Protein AF-A0A9E5MVQ7-F1 (afdb_monomer_lite)

Structure (mmCIF, N/CA/C/O backbone):
data_AF-A0A9E5MVQ7-F1
#
_entry.id   AF-A0A9E5MVQ7-F1
#
loop_
_atom_site.group_PDB
_atom_site.id
_atom_site.type_symbol
_atom_site.label_atom_id
_atom_site.label_alt_id
_atom_site.label_comp_id
_atom_site.label_asym_id
_atom_site.label_entity_id
_atom_site.label_seq_id
_atom_site.pdbx_PDB_ins_code
_atom_site.Cartn_x
_atom_site.Cartn_y
_atom_site.Cartn_z
_atom_site.occupancy
_atom_site.B_iso_or_equiv
_atom_site.auth_seq_id
_atom_site.auth_comp_id
_atom_site.auth_asym_id
_atom_site.auth_atom_id
_atom_site.pdbx_PDB_model_num
ATOM 1 N N . MET A 1 1 ? 9.693 -15.725 13.128 1.00 69.69 1 MET A N 1
ATOM 2 C CA . MET A 1 1 ? 8.969 -14.541 12.620 1.00 69.69 1 MET A CA 1
ATOM 3 C C . MET A 1 1 ? 8.506 -13.738 13.815 1.00 69.69 1 MET A C 1
ATOM 5 O O . MET A 1 1 ? 7.926 -14.336 14.714 1.00 69.69 1 MET A O 1
ATOM 9 N N . SER A 1 2 ? 8.803 -12.441 13.860 1.00 84.94 2 SER A N 1
ATOM 10 C CA . SER A 1 2 ? 8.255 -11.575 14.909 1.00 84.94 2 SER A CA 1
ATOM 11 C C . SER A 1 2 ? 6.818 -11.175 14.540 1.00 84.94 2 SER A C 1
ATOM 13 O O . SER A 1 2 ? 6.499 -11.121 13.349 1.00 84.94 2 SER A O 1
ATOM 15 N N . PRO A 1 3 ? 5.934 -10.956 15.526 1.00 89.00 3 PRO A N 1
ATOM 16 C CA . PRO A 1 3 ? 4.550 -10.572 15.263 1.00 89.00 3 PRO A CA 1
ATOM 17 C C . PRO A 1 3 ? 4.473 -9.208 14.552 1.00 89.00 3 PRO A C 1
ATOM 19 O O . PRO A 1 3 ? 5.404 -8.405 14.671 1.00 89.00 3 PRO A O 1
ATOM 22 N N . PRO A 1 4 ? 3.380 -8.929 13.815 1.00 91.56 4 PRO A N 1
ATOM 23 C CA . PRO A 1 4 ? 3.162 -7.612 13.230 1.00 91.56 4 PRO A CA 1
ATOM 24 C C . PRO A 1 4 ? 3.085 -6.547 14.328 1.00 91.56 4 PRO A C 1
ATOM 26 O O . PRO A 1 4 ? 2.578 -6.798 15.424 1.00 91.56 4 PRO A O 1
ATOM 29 N N . LEU A 1 5 ? 3.555 -5.342 14.013 1.00 94.12 5 LEU A N 1
ATOM 30 C CA . LEU A 1 5 ? 3.260 -4.176 14.838 1.00 94.12 5 LEU A CA 1
ATOM 31 C C . LEU A 1 5 ? 1.772 -3.840 14.682 1.00 94.12 5 LEU A C 1
ATOM 33 O O . LEU A 1 5 ? 1.165 -4.165 13.664 1.00 94.12 5 LEU A O 1
ATOM 37 N N . VAL A 1 6 ? 1.172 -3.193 15.676 1.00 94.75 6 VAL A N 1
ATOM 38 C CA . VAL A 1 6 ? -0.237 -2.787 15.612 1.00 94.75 6 VAL A CA 1
ATOM 39 C C . VAL A 1 6 ? -0.324 -1.290 15.842 1.00 94.75 6 VAL A C 1
ATOM 41 O O . VAL A 1 6 ? 0.154 -0.782 16.854 1.00 94.75 6 VAL A O 1
ATOM 44 N N . PHE A 1 7 ? -0.941 -0.590 14.896 1.00 91.50 7 PHE A N 1
ATOM 45 C CA . PHE A 1 7 ? -1.305 0.808 15.039 1.00 91.50 7 PHE A CA 1
ATOM 46 C C . PHE A 1 7 ? -2.778 0.907 15.435 1.00 91.50 7 PHE A C 1
ATOM 48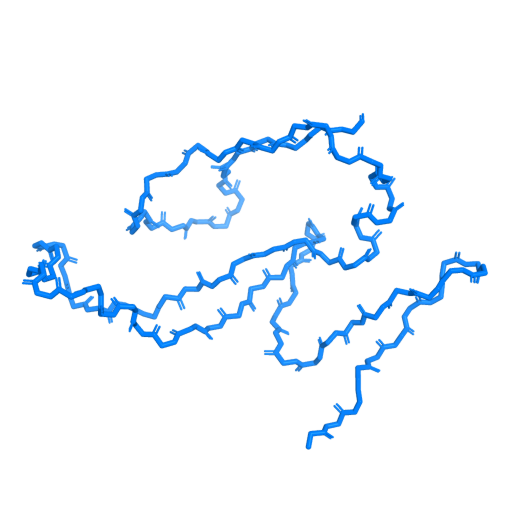 O O . PHE A 1 7 ? -3.649 0.382 14.744 1.00 91.50 7 PHE A O 1
ATOM 55 N N . MET A 1 8 ? -3.058 1.555 16.563 1.00 94.19 8 MET A N 1
ATOM 56 C CA . MET A 1 8 ? -4.422 1.726 17.064 1.00 94.19 8 MET A CA 1
ATOM 57 C C . MET A 1 8 ? -5.026 3.022 16.520 1.00 94.19 8 MET A C 1
ATOM 59 O O . MET A 1 8 ? -4.506 4.108 16.768 1.00 94.19 8 MET A O 1
ATOM 63 N N . MET A 1 9 ? -6.148 2.908 15.812 1.00 90.12 9 MET A N 1
ATOM 64 C CA . MET A 1 9 ? -6.942 4.017 15.276 1.00 90.12 9 MET A CA 1
ATOM 65 C C . MET A 1 9 ? -8.222 4.180 16.106 1.00 90.12 9 MET A C 1
ATOM 67 O O . MET A 1 9 ? -9.327 3.889 15.645 1.00 90.12 9 MET A O 1
ATOM 71 N N . GLY A 1 10 ? -8.063 4.573 17.371 1.00 89.38 10 GLY A N 1
ATOM 72 C CA . GLY A 1 10 ? -9.140 4.503 18.361 1.00 89.38 10 GLY A CA 1
ATOM 73 C C . GLY A 1 10 ? -9.408 3.051 18.758 1.00 89.38 10 GLY A C 1
ATOM 74 O O . GLY A 1 10 ? -8.501 2.363 19.222 1.00 89.38 10 GLY A O 1
ATOM 75 N N . GLU A 1 11 ? -10.634 2.573 18.550 1.00 89.81 11 GLU A N 1
ATOM 76 C CA . GLU A 1 11 ? -11.038 1.192 18.870 1.00 89.81 11 GLU A CA 1
ATOM 77 C C . GLU A 1 11 ? -10.638 0.170 17.792 1.00 89.81 11 GLU A C 1
ATOM 79 O O . GLU A 1 11 ? -10.771 -1.036 17.988 1.00 89.81 11 GLU A O 1
ATOM 84 N N . PHE A 1 12 ? -10.124 0.633 16.649 1.00 88.56 12 PHE A N 1
ATOM 85 C CA . PHE A 1 12 ? -9.764 -0.226 15.524 1.00 88.56 12 PHE A CA 1
ATOM 86 C C . PHE A 1 12 ? -8.260 -0.511 15.495 1.00 88.56 12 PHE A C 1
ATOM 88 O O . PHE A 1 12 ? -7.440 0.407 15.509 1.00 88.56 12 PHE A O 1
ATOM 95 N N . ALA A 1 13 ? -7.895 -1.790 15.400 1.00 93.12 13 ALA A N 1
ATOM 96 C CA . ALA A 1 13 ? -6.513 -2.227 15.243 1.00 93.12 13 ALA A CA 1
ATOM 97 C C . ALA A 1 13 ? -6.131 -2.321 13.757 1.00 93.12 13 ALA A C 1
ATOM 99 O O . ALA A 1 13 ? -6.774 -3.035 12.989 1.00 93.12 13 ALA A O 1
ATOM 100 N N . ALA A 1 14 ? -5.053 -1.643 13.364 1.00 94.19 14 ALA A N 1
ATOM 101 C CA . ALA A 1 14 ? -4.460 -1.738 12.036 1.00 94.19 14 ALA A CA 1
ATOM 102 C C . ALA A 1 14 ? -3.107 -2.474 12.119 1.00 94.19 14 ALA A C 1
ATOM 104 O O . ALA A 1 14 ? -2.128 -1.906 12.617 1.00 94.19 14 ALA A O 1
ATOM 105 N N . PRO A 1 15 ? -3.017 -3.736 11.661 1.00 94.62 15 PRO A N 1
ATOM 106 C CA . PRO A 1 15 ? -1.758 -4.466 11.661 1.00 94.62 15 PRO A CA 1
ATOM 107 C C . PRO A 1 15 ? -0.780 -3.879 10.635 1.00 94.62 15 PRO A C 1
ATOM 109 O O . PRO A 1 15 ? -1.142 -3.553 9.505 1.00 94.62 15 PRO A O 1
ATOM 112 N N . ILE A 1 16 ? 0.486 -3.803 11.031 1.00 94.19 16 ILE A N 1
ATOM 113 C CA . ILE A 1 16 ? 1.630 -3.384 10.226 1.00 94.19 16 ILE A CA 1
ATOM 114 C C . ILE A 1 16 ? 2.600 -4.575 10.180 1.00 94.19 16 ILE A C 1
ATOM 116 O O . ILE A 1 16 ? 3.438 -4.738 11.077 1.00 94.19 16 ILE A O 1
ATOM 120 N N . PRO A 1 17 ? 2.476 -5.459 9.171 1.00 94.88 17 PRO A N 1
ATOM 121 C CA . PRO A 1 17 ? 3.450 -6.519 8.938 1.00 94.88 17 PRO A CA 1
ATOM 122 C C . PRO A 1 17 ? 4.877 -5.978 8.808 1.00 94.88 17 PRO A C 1
ATOM 124 O O . PRO A 1 17 ? 5.097 -4.927 8.210 1.00 94.88 17 PRO A O 1
ATOM 127 N N . ILE A 1 18 ? 5.851 -6.713 9.334 1.00 94.31 18 ILE A N 1
ATOM 128 C CA . ILE A 1 18 ? 7.269 -6.311 9.378 1.00 94.31 18 ILE A CA 1
ATOM 129 C C . ILE A 1 18 ? 8.115 -6.940 8.257 1.00 94.31 18 ILE A C 1
ATOM 131 O O . ILE A 1 18 ? 9.336 -6.827 8.253 1.00 94.31 18 ILE A O 1
ATOM 135 N N . ASP A 1 19 ? 7.466 -7.646 7.332 1.00 93.38 19 ASP A N 1
ATOM 136 C CA . ASP A 1 19 ? 8.067 -8.395 6.223 1.00 93.38 19 ASP A CA 1
ATOM 137 C C . ASP A 1 19 ? 8.075 -7.620 4.893 1.00 93.38 19 ASP A C 1
ATOM 139 O O . ASP A 1 19 ? 8.470 -8.149 3.855 1.00 93.38 19 ASP A O 1
ATOM 143 N N . ARG A 1 20 ? 7.639 -6.357 4.918 1.00 94.00 20 ARG A N 1
ATOM 144 C CA . ARG A 1 20 ? 7.491 -5.484 3.750 1.00 94.00 20 ARG A CA 1
ATOM 145 C C . ARG A 1 20 ? 8.029 -4.087 4.024 1.00 94.00 20 ARG A C 1
ATOM 147 O O . ARG A 1 2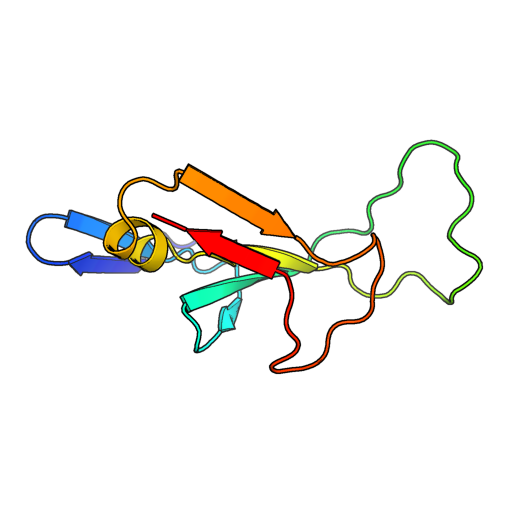0 ? 8.166 -3.667 5.172 1.00 94.00 20 ARG A O 1
ATOM 154 N N . ARG A 1 21 ? 8.321 -3.359 2.951 1.00 94.56 21 ARG A N 1
ATOM 155 C CA . ARG A 1 21 ? 8.741 -1.955 2.992 1.00 94.56 21 ARG A CA 1
ATOM 156 C C . ARG A 1 21 ? 7.509 -1.064 2.903 1.00 94.56 21 ARG A C 1
ATOM 158 O O . ARG A 1 21 ? 6.580 -1.403 2.181 1.00 94.56 21 ARG A O 1
ATOM 165 N N . TYR A 1 22 ? 7.508 0.067 3.601 1.00 94.38 22 TYR A N 1
ATOM 166 C CA . TYR A 1 22 ? 6.401 1.027 3.580 1.00 94.38 22 TYR A CA 1
ATOM 167 C C . TYR A 1 22 ? 6.831 2.331 2.922 1.00 94.38 22 TYR A C 1
ATOM 169 O O . TYR A 1 22 ? 7.945 2.805 3.147 1.00 94.38 22 TYR A O 1
ATOM 177 N N . ALA A 1 23 ? 5.932 2.902 2.129 1.00 92.62 23 ALA A N 1
ATOM 178 C CA . ALA A 1 23 ? 6.094 4.195 1.488 1.00 92.62 23 ALA A CA 1
ATOM 179 C C . ALA A 1 23 ? 5.324 5.283 2.253 1.00 92.62 23 ALA A C 1
ATOM 181 O O . ALA A 1 23 ? 4.437 5.008 3.064 1.00 92.62 23 ALA A O 1
ATOM 182 N N . ARG A 1 24 ? 5.670 6.549 1.993 1.00 91.75 24 ARG A N 1
ATOM 183 C CA . ARG A 1 24 ? 5.056 7.704 2.672 1.00 91.75 24 ARG A CA 1
ATOM 184 C C . ARG A 1 24 ? 3.613 7.970 2.230 1.00 91.75 24 ARG A C 1
ATOM 186 O O . ARG A 1 24 ? 2.887 8.640 2.950 1.00 91.75 24 ARG A O 1
ATOM 193 N N . ASN A 1 25 ? 3.194 7.415 1.095 1.00 90.38 25 ASN A N 1
ATOM 194 C CA . ASN A 1 25 ? 1.848 7.521 0.523 1.00 90.38 25 ASN A CA 1
ATOM 195 C C . ASN A 1 25 ? 0.920 6.368 0.958 1.00 90.38 25 ASN A C 1
ATOM 197 O O . ASN A 1 25 ? 0.030 5.965 0.217 1.00 90.38 25 ASN A O 1
ATOM 201 N N . HIS A 1 26 ? 1.148 5.806 2.148 1.00 93.19 26 HIS A N 1
ATOM 202 C CA . HIS A 1 26 ? 0.312 4.755 2.738 1.00 93.19 26 HIS A CA 1
ATOM 203 C C . HIS A 1 26 ? 0.290 3.415 1.981 1.00 93.19 26 HIS A C 1
ATOM 205 O O . HIS A 1 26 ? -0.561 2.563 2.247 1.00 93.19 26 HIS A O 1
ATOM 211 N N . MET A 1 27 ? 1.253 3.191 1.088 1.00 94.50 27 MET A N 1
ATOM 212 C CA . MET A 1 27 ? 1.457 1.920 0.395 1.00 94.50 27 MET A CA 1
ATOM 213 C C . MET A 1 27 ? 2.566 1.084 1.045 1.00 94.50 27 MET A C 1
ATOM 215 O O . MET A 1 27 ? 3.386 1.579 1.823 1.00 94.50 27 MET A O 1
ATOM 219 N N . TRP A 1 28 ? 2.615 -0.196 0.696 1.00 95.81 28 TRP A N 1
ATOM 220 C CA . TRP A 1 28 ? 3.730 -1.088 0.984 1.00 95.81 28 TRP A CA 1
ATOM 221 C C . TRP A 1 28 ? 4.217 -1.787 -0.285 1.00 95.81 28 TRP A C 1
ATOM 223 O O . TRP A 1 28 ? 3.463 -1.952 -1.241 1.00 95.81 28 TRP A O 1
ATOM 233 N N . ALA A 1 29 ? 5.475 -2.224 -0.259 1.00 93.31 29 ALA A N 1
ATOM 234 C CA . ALA A 1 29 ? 6.115 -3.016 -1.299 1.00 93.31 29 ALA A CA 1
ATOM 235 C C . ALA A 1 29 ? 6.806 -4.241 -0.685 1.00 93.31 29 ALA A C 1
ATOM 237 O O . ALA A 1 29 ? 7.494 -4.140 0.335 1.00 93.31 29 ALA A O 1
ATOM 238 N N . GLN A 1 30 ? 6.644 -5.401 -1.312 1.00 93.25 30 GLN A N 1
ATOM 239 C CA . GLN A 1 30 ? 7.292 -6.650 -0.918 1.00 93.25 30 GLN A CA 1
ATOM 240 C C . GLN A 1 30 ? 8.041 -7.234 -2.122 1.00 93.25 30 GLN A C 1
ATOM 242 O O . GLN A 1 30 ? 7.434 -7.360 -3.189 1.00 93.25 30 GLN A O 1
ATOM 247 N N . PRO A 1 31 ? 9.332 -7.592 -1.986 1.00 89.69 31 PRO A N 1
ATOM 248 C CA . PRO A 1 31 ? 10.031 -8.296 -3.049 1.00 89.69 31 PRO A CA 1
ATOM 249 C C . PRO A 1 31 ? 9.383 -9.670 -3.228 1.00 89.69 31 PRO A C 1
ATOM 251 O O . PRO A 1 31 ? 9.112 -10.370 -2.250 1.00 89.69 31 PRO A O 1
ATOM 254 N N . VAL A 1 32 ? 9.113 -10.044 -4.472 1.00 86.25 32 VAL A N 1
ATOM 255 C CA . VAL A 1 32 ? 8.602 -11.373 -4.813 1.00 86.25 32 VAL A CA 1
ATOM 256 C C . VAL A 1 32 ? 9.621 -12.101 -5.668 1.00 86.25 32 VAL A C 1
ATOM 258 O O . VAL A 1 32 ? 10.389 -11.479 -6.406 1.00 86.25 32 VAL A O 1
ATOM 261 N N . GLU A 1 33 ? 9.638 -13.425 -5.559 1.00 77.75 33 GLU A N 1
ATOM 262 C CA . GLU A 1 33 ? 10.385 -14.233 -6.513 1.00 77.75 33 GLU A CA 1
ATOM 263 C C . GLU A 1 33 ? 9.836 -13.987 -7.928 1.00 77.75 33 GLU A C 1
ATOM 265 O O . GLU A 1 33 ? 8.635 -13.718 -8.079 1.00 77.75 33 GLU A O 1
ATOM 270 N N . PRO A 1 34 ? 10.691 -14.030 -8.965 1.00 68.25 34 PRO A N 1
ATOM 271 C CA . PRO A 1 34 ? 10.248 -13.854 -10.337 1.00 68.25 34 PRO A CA 1
ATOM 272 C C . PRO A 1 34 ? 9.099 -14.814 -10.648 1.00 68.25 34 PRO A C 1
ATOM 274 O O . PRO A 1 34 ? 9.224 -16.026 -10.476 1.00 68.25 34 PRO A O 1
ATOM 277 N N . PHE A 1 35 ? 7.971 -14.269 -11.100 1.00 60.59 35 PHE A N 1
ATOM 278 C CA . PHE A 1 35 ? 6.873 -15.096 -11.571 1.00 60.59 35 PHE A CA 1
ATOM 279 C C . PHE A 1 35 ? 7.305 -15.763 -12.877 1.00 60.59 35 PHE A C 1
ATOM 281 O O . PHE A 1 35 ? 7.471 -15.090 -13.891 1.00 60.59 35 PHE A O 1
ATOM 288 N N . VAL A 1 36 ? 7.500 -17.080 -12.847 1.00 57.09 36 VAL A N 1
ATOM 289 C CA . VAL A 1 36 ? 7.635 -17.889 -14.059 1.00 57.09 36 VAL A CA 1
ATOM 290 C C . VAL A 1 36 ? 6.231 -18.358 -14.423 1.00 57.09 36 VAL A C 1
ATOM 292 O O . VAL A 1 36 ? 5.786 -19.423 -13.992 1.00 57.09 36 VAL A O 1
ATOM 295 N N . ALA A 1 37 ? 5.496 -17.521 -15.157 1.00 48.59 37 ALA A N 1
ATOM 296 C CA . ALA A 1 37 ? 4.280 -17.967 -15.826 1.00 48.59 37 ALA A CA 1
ATOM 297 C C . ALA A 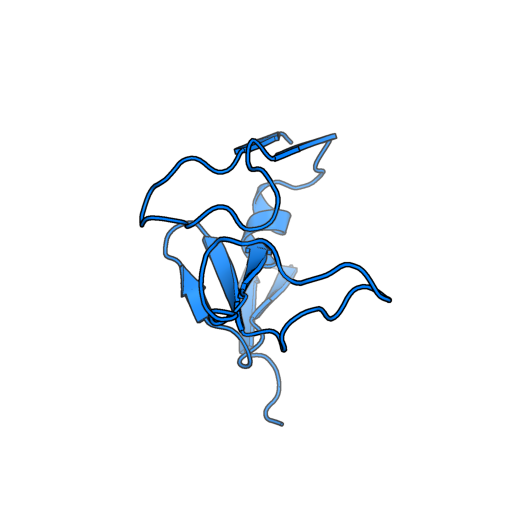1 37 ? 4.664 -19.110 -16.774 1.00 48.59 37 ALA A C 1
ATOM 299 O O . ALA A 1 37 ? 5.693 -19.029 -17.441 1.00 48.59 37 ALA A O 1
ATOM 300 N N . GLY A 1 38 ? 3.894 -20.196 -16.796 1.00 51.88 38 GLY A N 1
ATOM 301 C CA . GLY A 1 38 ? 4.245 -21.393 -17.554 1.00 51.88 38 GLY A CA 1
ATOM 302 C C . GLY A 1 38 ? 4.615 -21.098 -19.011 1.00 51.88 38 GLY A C 1
ATOM 303 O O . GLY A 1 38 ? 3.781 -20.646 -19.780 1.00 51.88 38 GLY A O 1
ATOM 304 N N . GLY A 1 39 ? 5.856 -21.416 -19.384 1.00 49.50 39 GLY A N 1
ATOM 305 C CA . GLY A 1 39 ? 6.290 -21.635 -20.767 1.00 49.50 39 GLY A CA 1
ATOM 306 C C . GLY A 1 39 ? 6.454 -20.411 -21.670 1.00 49.50 39 GLY A C 1
ATOM 307 O O . GLY A 1 39 ? 7.140 -20.543 -22.684 1.00 49.50 39 GLY A O 1
ATOM 308 N N . ASP A 1 40 ? 5.895 -19.252 -21.329 1.00 51.81 40 ASP A N 1
ATOM 309 C CA . ASP A 1 40 ? 6.103 -18.050 -22.132 1.00 51.81 40 ASP A CA 1
ATOM 310 C C . ASP A 1 40 ? 7.544 -17.546 -21.948 1.00 51.81 40 ASP A C 1
ATOM 312 O O . ASP A 1 40 ? 8.023 -17.422 -20.813 1.00 51.81 40 ASP A O 1
ATOM 316 N N . PRO A 1 41 ? 8.288 -17.304 -23.045 1.00 53.84 41 PRO A N 1
ATOM 317 C CA . PRO A 1 41 ? 9.654 -16.821 -22.944 1.00 53.84 41 PRO A CA 1
ATOM 318 C C . PRO A 1 41 ? 9.667 -15.478 -22.200 1.00 53.84 41 PRO A C 1
ATOM 320 O O . PRO A 1 41 ? 8.755 -14.668 -22.395 1.00 53.84 41 PRO A O 1
ATOM 323 N N . PRO A 1 42 ? 10.688 -15.218 -21.359 1.00 57.06 42 PRO A N 1
ATOM 324 C CA . PRO A 1 42 ? 10.837 -13.912 -20.733 1.00 57.06 42 PRO A CA 1
ATOM 325 C C . PRO A 1 42 ? 10.790 -12.834 -21.820 1.00 57.06 42 PRO A C 1
ATOM 327 O O . PRO A 1 42 ? 11.387 -13.005 -22.888 1.00 57.06 42 PRO A O 1
ATOM 330 N N . SER A 1 43 ? 10.050 -11.755 -21.550 1.00 56.00 43 SER A N 1
ATOM 331 C CA . SER A 1 43 ? 9.996 -10.570 -22.409 1.00 56.00 43 SER A CA 1
ATOM 332 C C . SER A 1 43 ? 11.412 -10.198 -22.888 1.00 56.00 43 SER A C 1
ATOM 334 O O . SER A 1 43 ? 12.355 -10.290 -22.100 1.00 56.00 43 SER A O 1
ATOM 336 N N . PRO A 1 44 ? 11.608 -9.767 -24.150 1.00 49.09 44 PRO A N 1
ATOM 337 C CA . PRO A 1 44 ? 12.930 -9.396 -24.673 1.00 49.09 44 PRO A CA 1
ATOM 338 C C . PRO A 1 44 ? 13.582 -8.210 -23.934 1.00 49.09 44 PRO A C 1
ATOM 340 O O . PRO A 1 44 ? 14.749 -7.896 -24.177 1.00 49.09 44 PRO A O 1
ATOM 343 N N . ALA A 1 45 ? 12.850 -7.550 -23.034 1.00 52.78 45 ALA A N 1
ATOM 344 C CA . ALA A 1 45 ? 13.341 -6.486 -22.175 1.00 52.78 45 ALA A CA 1
ATOM 345 C C . ALA A 1 45 ? 14.116 -7.043 -20.961 1.00 52.78 45 ALA A C 1
ATOM 347 O O . ALA A 1 45 ? 13.591 -7.159 -19.860 1.00 52.78 45 ALA A O 1
ATOM 348 N N . GLY A 1 46 ? 15.402 -7.341 -21.171 1.00 52.88 46 GLY A N 1
ATOM 349 C CA . GLY A 1 46 ? 16.409 -7.432 -20.105 1.00 52.88 46 GLY A CA 1
ATOM 350 C C . GLY A 1 46 ? 16.344 -8.658 -19.173 1.00 52.88 46 GLY A C 1
ATOM 351 O O . GLY A 1 46 ? 15.444 -9.491 -19.260 1.00 52.88 46 GLY A O 1
ATOM 352 N N . PRO A 1 47 ? 17.353 -8.836 -18.294 1.00 55.31 47 PRO A N 1
ATOM 353 C CA . PRO A 1 47 ? 17.334 -9.896 -17.286 1.00 55.31 47 PRO A CA 1
ATOM 354 C C . PRO A 1 47 ? 16.145 -9.704 -16.330 1.00 55.31 47 PRO A C 1
ATOM 356 O O . PRO A 1 47 ? 15.733 -8.564 -16.117 1.00 55.31 47 PRO A O 1
ATOM 359 N N . PRO A 1 48 ? 15.616 -10.776 -15.704 1.00 60.66 48 PRO A N 1
ATOM 360 C CA . PRO A 1 48 ? 14.541 -10.642 -14.731 1.00 60.66 48 PRO A CA 1
ATOM 361 C C . PRO A 1 48 ? 15.033 -9.788 -13.559 1.00 60.66 48 PRO A C 1
ATOM 363 O O . PRO A 1 48 ? 15.793 -10.246 -12.704 1.00 60.66 48 PRO A O 1
ATOM 366 N N . GLY A 1 49 ? 14.621 -8.522 -13.548 1.00 67.69 49 GLY A N 1
ATOM 367 C CA . GLY A 1 49 ? 14.809 -7.634 -12.416 1.00 67.69 49 GLY A CA 1
ATOM 368 C C . GLY A 1 49 ? 14.057 -8.156 -11.193 1.00 67.69 49 GLY A C 1
ATOM 369 O O . GLY A 1 49 ? 13.179 -9.020 -11.279 1.00 67.69 49 GLY A O 1
ATOM 370 N N . GLN A 1 50 ? 14.395 -7.617 -10.024 1.00 77.88 50 GLN A N 1
ATOM 371 C CA . GLN A 1 50 ? 13.619 -7.856 -8.812 1.00 77.88 50 GLN A CA 1
ATOM 372 C C . GLN A 1 50 ? 12.172 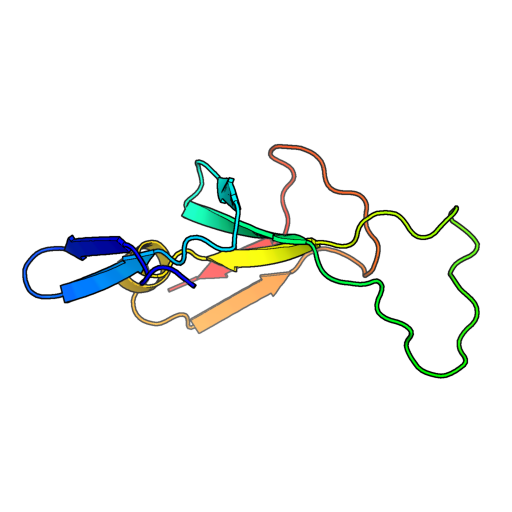-7.399 -9.045 1.00 77.88 50 GLN A C 1
ATOM 374 O O . GLN A 1 50 ? 11.917 -6.205 -9.182 1.00 77.88 50 GLN A O 1
ATOM 379 N N . ARG A 1 51 ? 11.219 -8.337 -9.045 1.00 81.44 51 ARG A N 1
ATOM 380 C CA . ARG A 1 51 ? 9.788 -8.012 -9.087 1.00 81.44 51 ARG A CA 1
ATOM 381 C C . ARG A 1 51 ? 9.305 -7.592 -7.703 1.00 81.44 51 ARG A C 1
ATOM 383 O O . ARG A 1 51 ? 9.756 -8.125 -6.683 1.00 81.44 51 ARG A O 1
ATOM 390 N N . TRP A 1 52 ? 8.361 -6.662 -7.671 1.00 85.50 52 TRP A N 1
ATOM 391 C CA . TRP A 1 52 ? 7.775 -6.139 -6.443 1.00 85.50 52 TRP A CA 1
ATOM 392 C C . TRP A 1 52 ? 6.262 -6.315 -6.471 1.00 85.50 52 TRP A C 1
ATOM 394 O O . TRP A 1 52 ? 5.617 -6.107 -7.493 1.00 85.50 52 TRP A O 1
ATOM 404 N N . ARG A 1 53 ? 5.691 -6.697 -5.331 1.00 87.94 53 ARG A N 1
ATOM 405 C CA . ARG A 1 53 ? 4.251 -6.642 -5.086 1.00 87.94 53 ARG A CA 1
ATOM 406 C C . ARG A 1 53 ? 3.944 -5.400 -4.271 1.00 87.94 53 ARG A C 1
ATOM 408 O O . ARG A 1 53 ? 4.575 -5.196 -3.235 1.00 87.94 53 ARG A O 1
ATOM 415 N N . PHE A 1 54 ? 2.943 -4.643 -4.698 1.00 90.31 54 PHE A N 1
ATOM 416 C CA . PHE A 1 54 ? 2.466 -3.456 -4.000 1.00 90.31 54 PHE A CA 1
ATOM 417 C C . PHE A 1 54 ? 1.090 -3.684 -3.377 1.00 90.31 54 PHE A C 1
ATOM 419 O O . PHE A 1 54 ? 0.349 -4.586 -3.770 1.00 90.31 54 PHE A O 1
ATOM 426 N N . GLY A 1 55 ? 0.750 -2.853 -2.400 1.00 92.19 55 GLY A N 1
ATOM 427 C CA . GLY A 1 55 ? -0.592 -2.776 -1.841 1.00 92.19 55 GLY A CA 1
ATOM 428 C C . GLY A 1 55 ? -0.737 -1.602 -0.882 1.00 92.19 55 GLY A C 1
ATOM 429 O O . GLY A 1 55 ? 0.225 -0.892 -0.596 1.00 92.19 55 GLY A O 1
ATOM 430 N N . PHE A 1 56 ? -1.943 -1.409 -0.361 1.00 94.38 56 PHE A N 1
ATOM 431 C CA . PHE A 1 56 ? -2.233 -0.378 0.632 1.00 94.38 56 PHE A CA 1
ATOM 432 C C . PHE A 1 56 ? -1.970 -0.893 2.047 1.00 94.38 56 PHE A C 1
ATOM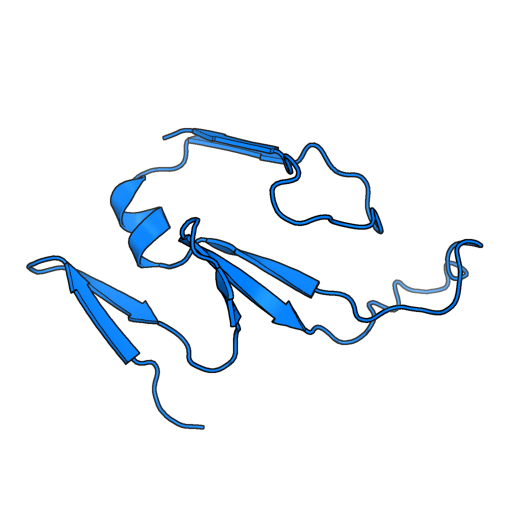 434 O O . PHE A 1 56 ? -2.193 -2.069 2.354 1.00 94.38 56 PHE A O 1
ATOM 441 N N . ALA A 1 57 ? -1.480 -0.023 2.927 1.00 95.00 57 ALA A N 1
ATOM 442 C CA . ALA A 1 57 ? -1.365 -0.335 4.343 1.00 95.00 57 ALA A CA 1
ATOM 443 C C . ALA A 1 57 ? -2.761 -0.537 4.956 1.00 95.00 57 ALA A C 1
ATOM 445 O O . ALA A 1 57 ? -3.722 0.116 4.554 1.00 95.00 57 ALA A O 1
ATOM 446 N N . ALA A 1 58 ? -2.877 -1.405 5.965 1.00 93.38 58 ALA A N 1
ATOM 447 C CA . ALA A 1 58 ? -4.174 -1.732 6.567 1.00 93.38 58 ALA A CA 1
ATOM 448 C C . ALA A 1 58 ? -4.908 -0.490 7.109 1.00 93.38 58 ALA A C 1
ATOM 450 O O . ALA A 1 58 ? -6.122 -0.369 6.968 1.00 93.38 58 ALA A O 1
ATOM 451 N N . TYR A 1 59 ? -4.165 0.467 7.674 1.00 92.75 59 TYR A N 1
ATOM 452 C CA . TYR A 1 59 ? -4.741 1.729 8.137 1.00 92.75 59 TYR A CA 1
ATOM 453 C C . TYR A 1 59 ? -5.254 2.603 6.980 1.00 92.75 59 TYR A C 1
ATOM 455 O O . TYR A 1 59 ? -6.232 3.318 7.155 1.00 92.75 59 TYR A O 1
ATOM 463 N N . ALA A 1 60 ? -4.626 2.537 5.801 1.00 92.69 60 ALA A N 1
ATOM 464 C CA . ALA A 1 60 ? -5.028 3.306 4.625 1.00 92.69 60 ALA A CA 1
ATOM 465 C C . ALA A 1 60 ? -6.391 2.833 4.120 1.00 92.69 60 ALA A C 1
ATOM 467 O O . ALA A 1 60 ? -7.303 3.633 3.955 1.00 92.69 60 ALA A O 1
ATOM 468 N N . VAL A 1 61 ? -6.556 1.512 3.990 1.00 89.81 61 VAL A N 1
ATOM 469 C CA . VAL A 1 61 ? -7.844 0.896 3.639 1.00 89.81 61 VAL A CA 1
ATOM 470 C C . VAL A 1 61 ? -8.906 1.252 4.680 1.00 89.81 61 VAL A C 1
ATOM 472 O O . VAL A 1 61 ? -10.036 1.567 4.336 1.00 89.81 61 VAL A O 1
ATOM 475 N N . ARG A 1 62 ? -8.543 1.293 5.969 1.00 88.31 62 ARG A N 1
ATOM 476 C CA . ARG A 1 62 ? -9.486 1.679 7.025 1.00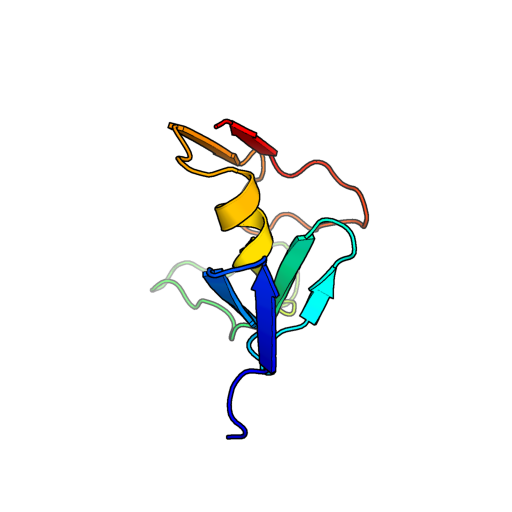 88.31 62 ARG A CA 1
ATOM 477 C C . ARG A 1 62 ? -9.965 3.130 6.914 1.00 88.31 62 ARG A C 1
ATOM 479 O O . ARG A 1 62 ? -11.119 3.384 7.265 1.00 88.31 62 ARG A O 1
ATOM 486 N N . LEU A 1 63 ? -9.092 4.046 6.484 1.00 89.56 63 LEU A N 1
ATOM 487 C CA . LEU A 1 63 ? -9.431 5.448 6.217 1.00 89.56 63 LEU A CA 1
ATOM 488 C C . LEU A 1 63 ? -10.311 5.588 4.972 1.00 89.56 63 LEU A C 1
ATOM 490 O O . LEU A 1 63 ? -11.235 6.393 4.995 1.00 89.56 63 LEU A O 1
ATOM 494 N N . LEU A 1 64 ? -10.040 4.787 3.938 1.00 90.06 64 LEU A N 1
ATOM 495 C CA . LEU A 1 64 ? -10.850 4.714 2.722 1.00 90.06 64 LEU A CA 1
ATOM 496 C C . LEU A 1 64 ? -12.224 4.077 2.973 1.00 90.06 64 LEU A C 1
ATOM 498 O O . LEU A 1 64 ? -13.165 4.407 2.282 1.00 90.06 64 LEU A O 1
ATOM 502 N N . GLN A 1 65 ? -12.383 3.234 3.996 1.00 87.38 65 GLN A N 1
ATOM 503 C CA . GLN A 1 65 ? -13.622 2.478 4.232 1.00 87.38 65 GLN A CA 1
ATOM 504 C C . GLN A 1 65 ? -13.897 1.489 3.086 1.00 87.38 65 GLN A C 1
ATOM 506 O O . GLN A 1 65 ? -13.059 0.621 2.830 1.00 87.38 65 GLN A O 1
ATOM 511 N N . ASP A 1 66 ? -15.061 1.579 2.444 1.00 90.19 66 ASP A N 1
ATOM 512 C CA . ASP A 1 66 ? -15.464 0.688 1.363 1.00 90.19 66 ASP A CA 1
ATOM 513 C C . ASP A 1 66 ? -14.856 1.175 0.048 1.00 90.19 66 ASP A C 1
ATOM 515 O O . ASP A 1 66 ? -15.063 2.309 -0.359 1.00 90.19 66 ASP A O 1
ATOM 519 N N . VAL A 1 67 ? -14.091 0.313 -0.621 1.00 89.06 67 VAL A N 1
ATOM 520 C CA . VAL A 1 67 ? -13.496 0.623 -1.927 1.00 89.06 67 VAL A CA 1
ATOM 521 C C . VAL A 1 67 ? -14.464 0.182 -3.018 1.00 89.06 67 VAL A C 1
ATOM 523 O O . VAL A 1 67 ? -14.709 -1.016 -3.175 1.00 89.06 67 VAL A O 1
ATOM 526 N N . TYR A 1 68 ? -14.993 1.136 -3.781 1.00 90.50 68 TYR A N 1
ATOM 527 C CA . TYR A 1 68 ? -15.918 0.861 -4.885 1.00 90.50 68 TYR A CA 1
ATOM 528 C C . TYR A 1 68 ? -15.201 0.709 -6.225 1.00 90.50 68 TYR A C 1
ATOM 530 O O . TYR A 1 68 ? -15.674 -0.030 -7.091 1.00 90.50 68 TYR A O 1
ATOM 538 N N . PHE A 1 69 ? -14.062 1.383 -6.395 1.00 92.69 69 PHE A N 1
ATOM 539 C CA . PHE A 1 69 ? -13.302 1.353 -7.637 1.00 92.69 69 PHE A CA 1
ATOM 540 C C . PHE A 1 69 ? -11.801 1.271 -7.360 1.00 92.69 69 PHE A C 1
ATOM 542 O O . PHE A 1 69 ? -11.268 1.981 -6.507 1.00 92.69 69 PHE A O 1
ATOM 549 N N . LEU A 1 70 ? -11.120 0.390 -8.088 1.00 91.62 70 LEU A N 1
ATOM 550 C CA . LEU A 1 70 ? -9.666 0.303 -8.135 1.00 91.62 70 LEU A CA 1
ATOM 551 C C . LEU A 1 70 ? -9.267 0.072 -9.586 1.00 91.62 70 LEU A C 1
ATOM 553 O O . LEU A 1 70 ? -9.614 -0.962 -10.159 1.00 91.62 70 LEU A O 1
ATOM 557 N N . ASP A 1 71 ? -8.525 1.020 -10.139 1.00 93.25 71 ASP A N 1
ATOM 558 C CA . ASP A 1 71 ? -8.058 0.998 -11.518 1.00 93.25 71 ASP A CA 1
ATOM 559 C C . ASP A 1 71 ? -6.543 1.148 -11.561 1.00 93.25 71 ASP A C 1
ATOM 561 O O . ASP A 1 71 ? -5.981 2.008 -10.881 1.00 93.25 71 ASP A O 1
ATOM 565 N N . TRP A 1 72 ? -5.884 0.291 -12.336 1.00 90.06 72 TRP A N 1
ATOM 566 C CA . TRP A 1 72 ? -4.433 0.285 -12.499 1.00 90.06 72 TRP A CA 1
ATOM 567 C C . TRP A 1 72 ? -4.094 0.689 -13.929 1.00 90.06 72 TRP A C 1
ATOM 569 O O . TRP A 1 72 ? -4.441 -0.010 -14.876 1.00 90.06 72 TRP A O 1
ATOM 579 N N . ASN A 1 73 ? -3.337 1.774 -14.072 1.00 91.06 73 ASN A N 1
ATOM 580 C CA . ASN A 1 73 ? -2.951 2.361 -15.356 1.00 91.06 73 ASN A CA 1
ATOM 581 C C . ASN A 1 73 ? -1.547 1.907 -15.798 1.00 91.06 73 ASN A C 1
ATOM 583 O O . ASN A 1 73 ? -0.787 2.689 -16.366 1.00 91.06 73 ASN A O 1
ATOM 587 N N . LEU A 1 74 ? -1.171 0.662 -15.489 1.00 88.06 74 LEU A N 1
ATOM 588 C CA . LEU A 1 74 ? 0.161 0.109 -15.746 1.00 88.06 74 LEU A CA 1
ATOM 589 C C . LEU A 1 74 ? 0.065 -1.226 -16.478 1.00 88.06 74 LEU A C 1
ATOM 591 O O . LEU A 1 74 ? -0.694 -2.108 -16.069 1.00 88.06 74 LEU A O 1
ATOM 595 N N . ASP A 1 75 ? 0.913 -1.410 -17.486 1.00 83.81 75 ASP A N 1
ATOM 596 C CA . ASP A 1 75 ? 1.112 -2.716 -18.104 1.00 83.81 75 ASP A CA 1
ATOM 597 C C . ASP A 1 75 ? 1.978 -3.624 -17.210 1.00 83.81 75 ASP A C 1
ATOM 599 O O . ASP A 1 75 ? 2.818 -3.139 -16.435 1.00 83.81 75 ASP A O 1
ATOM 603 N N . PRO A 1 76 ? 1.828 -4.957 -17.313 1.00 76.06 76 PRO A N 1
ATOM 604 C CA . PRO A 1 76 ? 2.754 -5.891 -16.689 1.00 76.06 76 PRO A CA 1
ATOM 605 C C . PRO A 1 76 ? 4.207 -5.575 -17.063 1.00 76.06 76 PRO A C 1
ATOM 607 O O . PRO A 1 76 ? 4.508 -5.276 -18.214 1.00 76.06 76 PRO A O 1
ATOM 610 N N . ASP A 1 77 ? 5.109 -5.686 -16.088 1.00 73.62 77 ASP A N 1
ATOM 611 C CA . ASP A 1 77 ? 6.554 -5.460 -16.250 1.00 73.62 77 ASP A CA 1
ATOM 612 C C . ASP A 1 77 ? 6.958 -4.009 -16.579 1.00 73.62 77 ASP A C 1
ATOM 614 O O . ASP A 1 77 ? 8.100 -3.760 -16.956 1.00 73.62 77 ASP A O 1
ATOM 618 N N . THR A 1 78 ? 6.056 -3.044 -16.365 1.00 82.56 78 THR A N 1
ATOM 619 C CA . THR A 1 78 ? 6.383 -1.610 -16.403 1.00 82.56 78 THR A CA 1
ATOM 620 C C . THR A 1 78 ? 7.389 -1.247 -15.306 1.00 82.56 78 THR A C 1
ATOM 622 O O . THR A 1 78 ? 7.157 -1.530 -14.126 1.00 82.56 78 THR A O 1
ATOM 625 N N . ASP A 1 79 ? 8.486 -0.584 -15.685 1.00 84.25 79 ASP A N 1
ATOM 626 C CA . ASP A 1 79 ? 9.412 0.031 -14.731 1.00 84.25 79 ASP A CA 1
ATOM 627 C C . ASP A 1 79 ? 8.718 1.181 -13.987 1.00 84.25 79 ASP A C 1
ATOM 629 O O . ASP A 1 79 ? 8.027 2.004 -14.591 1.00 84.25 79 ASP A O 1
ATOM 633 N N . LEU A 1 80 ? 8.895 1.225 -12.665 1.00 84.44 80 LEU A N 1
ATOM 634 C CA . LEU A 1 80 ? 8.271 2.220 -11.793 1.00 84.44 80 LEU A CA 1
ATOM 635 C C . LEU A 1 80 ? 9.288 3.236 -11.276 1.00 84.44 80 LEU A C 1
ATOM 637 O O . LEU A 1 80 ? 10.343 2.863 -10.757 1.00 84.44 80 LEU A O 1
ATOM 641 N N . GLU A 1 81 ? 8.908 4.510 -11.316 1.00 88.75 81 GLU A N 1
ATOM 642 C CA . GLU A 1 81 ? 9.647 5.624 -10.720 1.00 88.75 81 GLU A CA 1
ATOM 643 C C . GLU A 1 81 ? 8.956 6.171 -9.457 1.00 88.75 81 GLU A C 1
ATOM 645 O O . GLU A 1 81 ? 7.749 6.022 -9.243 1.00 88.75 81 GLU A O 1
ATOM 650 N N . GLU A 1 82 ? 9.725 6.824 -8.579 1.00 89.06 82 GLU A N 1
ATOM 651 C CA . GLU A 1 82 ? 9.167 7.453 -7.378 1.00 89.06 82 GLU A CA 1
ATOM 652 C C . GLU A 1 82 ? 8.185 8.571 -7.759 1.00 89.06 82 GLU A C 1
ATOM 654 O O . GLU A 1 82 ? 8.541 9.524 -8.446 1.00 89.06 82 GLU A O 1
ATOM 659 N N . GLY A 1 83 ? 6.947 8.470 -7.270 1.00 89.12 83 GLY A N 1
ATOM 660 C CA . GLY A 1 83 ? 5.897 9.456 -7.538 1.00 89.12 83 GLY A CA 1
ATOM 661 C C . GLY A 1 83 ? 5.171 9.267 -8.871 1.00 89.12 83 GLY A C 1
ATOM 662 O O . GLY A 1 83 ? 4.267 10.048 -9.160 1.00 89.12 83 GLY A O 1
ATOM 663 N N . GLN A 1 84 ? 5.517 8.239 -9.652 1.00 91.38 84 GLN A N 1
ATOM 664 C CA . GLN A 1 84 ? 4.779 7.875 -10.857 1.00 91.38 84 GLN A CA 1
ATOM 665 C C . GLN A 1 84 ? 3.330 7.504 -10.520 1.00 91.38 84 GLN A C 1
ATOM 667 O O . GLN A 1 84 ? 3.055 6.773 -9.564 1.00 91.38 84 GLN A O 1
ATOM 672 N N . GLU A 1 85 ? 2.397 7.995 -11.332 1.00 92.12 85 GLU A N 1
ATOM 673 C CA . GLU A 1 85 ? 0.998 7.600 -11.243 1.00 92.12 85 GLU A CA 1
ATOM 674 C C . GLU A 1 85 ? 0.837 6.140 -11.680 1.00 92.12 85 GLU A C 1
ATOM 676 O O . GLU A 1 85 ? 1.279 5.746 -12.758 1.00 92.12 85 GLU A O 1
ATOM 681 N N . MET A 1 86 ? 0.211 5.334 -10.822 1.00 91.06 86 MET A N 1
ATOM 682 C CA . MET A 1 86 ? -0.003 3.903 -11.064 1.00 91.06 86 MET A CA 1
ATOM 683 C C . MET A 1 86 ? -1.463 3.566 -11.373 1.00 91.06 86 MET A C 1
ATOM 685 O O . MET A 1 86 ? -1.756 2.452 -11.797 1.00 91.06 86 MET A O 1
ATOM 689 N N . GLY A 1 87 ? -2.387 4.490 -11.116 1.00 92.62 87 GLY A N 1
ATOM 690 C CA . GLY A 1 87 ? -3.815 4.214 -11.129 1.00 92.62 87 GLY A CA 1
ATOM 691 C C . GLY A 1 87 ? -4.595 5.086 -10.152 1.00 92.62 87 GLY A C 1
ATOM 692 O O . GLY A 1 87 ? -4.046 6.010 -9.546 1.00 92.62 87 GLY A O 1
ATOM 693 N N . ALA A 1 88 ? -5.867 4.746 -9.974 1.00 92.31 88 ALA A N 1
ATOM 694 C CA . ALA A 1 88 ? -6.803 5.457 -9.116 1.00 92.31 88 ALA A CA 1
ATOM 695 C C . ALA A 1 88 ? -7.563 4.490 -8.197 1.00 92.31 88 ALA A C 1
ATOM 697 O O . ALA A 1 88 ? -7.825 3.337 -8.540 1.00 92.31 88 ALA A O 1
ATOM 698 N N . ILE A 1 89 ? -7.920 4.977 -7.010 1.00 92.25 89 ILE A N 1
ATOM 699 C CA . ILE A 1 89 ? -8.753 4.267 -6.039 1.00 92.25 89 ILE A CA 1
ATOM 700 C C . ILE A 1 89 ? -9.844 5.212 -5.541 1.00 92.25 89 ILE A C 1
ATOM 702 O O . ILE A 1 89 ? -9.554 6.361 -5.206 1.00 92.25 89 ILE A O 1
ATOM 706 N N . GLU A 1 90 ? -11.081 4.724 -5.484 1.00 90.31 90 GLU A N 1
ATOM 707 C CA . GLU A 1 90 ? -12.241 5.490 -5.024 1.00 90.31 90 GLU A CA 1
ATOM 708 C C . GLU A 1 90 ? -13.037 4.719 -3.965 1.00 90.31 90 GLU A C 1
ATOM 710 O O . GLU A 1 90 ? -13.220 3.496 -4.051 1.00 90.31 90 GLU A O 1
ATOM 715 N N . SER A 1 91 ? -13.513 5.477 -2.976 1.00 85.81 91 SER A N 1
ATOM 716 C CA . SER A 1 91 ? -14.319 5.056 -1.828 1.00 85.81 91 SER A CA 1
ATOM 717 C C . SER A 1 91 ? -15.541 5.936 -1.641 1.00 85.81 91 SER A C 1
ATOM 719 O O . SER A 1 91 ? -15.424 7.131 -1.991 1.00 85.81 91 SER A O 1
#

Foldseek 3Di:
DDAFDWDDPDPDTFTHDPQWAADPVQKTKHFDDDDPDPPDPPDPPDDDDGDIDMDGGRVRCVVQPDWPDWFFPDDPPDDDDVPDDGTDTHD

Radius of gyration: 16.02 Å; chains: 1; bounding box: 33×31×44 Å

pLDDT: mean 83.8, std 13.94, range [48.59, 95.81]

Secondary structure (DSSP, 8-state):
-PPPEEEEETTEEEEE-SSSEE-TTSEEEEEE-----SSPPP-SSSS---EEEEEE-HHHHHHH-S--EEEE---TT----TT---EEEE-

Sequence (91 aa):
MSPPLVFMMGEFAAPIPIDRRYARNHMWAQPVEPFVAGGDPPSPAGPPGQRWRFGFAAYAVRLLQDVYFLDWNLDPDTDLEEGQEMGAIES